Protein AF-A0A4V2YWP6-F1 (afdb_monomer)

Organism: NCBI:txid2530386

Foldseek 3Di:
DVPVVVPDPDDDPLVRVLVVLVVVLVVLCVVCVVCVVVVNADPVSVVVNVVSVVVNVVSVVVVVD

Secondary structure (DSSP, 8-state):
--SGGGGS--PPPHHHHHHHHHHHHHHHHHHHHHHGGGT---HHHHHHHHHHHHHHHHHHHHHH-

Nearest PDB structures (foldseek):
  6dlm-assembly1_A  TM=8.361E-01  e=1.068E-01  synthetic construct
  6r1m-assembly1_B  TM=7.861E-01  e=4.361E+00  Escherichia coli
  4h54-assembly1_A  TM=5.700E-01  e=2.567E+00  Escherichia coli K-12
  4h54-assembly1_B  TM=8.442E-01  e=9.037E+00  Escherichia coli K-12
  6he1-assembly1_A  TM=7.169E-01  e=9.656E+00  Pseudomonas aeruginosa

Solvent-accessible surface area (backbone atoms only — not comparable to full-atom values): 3910 Å² total; per-residue (Å²): 133,75,75,71,68,71,79,57,92,60,83,73,52,71,68,57,54,43,51,50,47,50,51,54,38,50,54,48,48,54,56,46,65,68,30,48,86,74,70,70,60,52,72,66,56,55,49,52,48,53,54,41,51,49,53,39,54,53,48,47,53,65,68,77,105

Radius of gyration: 14.48 Å; Cα contacts (8 Å, |Δi|>4): 27; chains: 1; bounding box: 29×29×36 Å

Mean predicted aligned error: 7.75 Å

Structure (mmCIF, N/CA/C/O backbone):
data_AF-A0A4V2YWP6-F1
#
_entry.id   AF-A0A4V2YWP6-F1
#
loop_
_atom_site.group_PDB
_atom_site.id
_atom_site.type_symbol
_atom_site.label_atom_id
_atom_site.label_alt_id
_atom_site.label_comp_id
_atom_site.label_asym_id
_atom_site.label_entity_id
_atom_site.label_seq_id
_atom_site.pdbx_PDB_ins_code
_atom_site.Cartn_x
_atom_site.Cartn_y
_atom_site.Cartn_z
_atom_site.occupancy
_atom_site.B_iso_or_equiv
_atom_site.auth_seq_id
_atom_site.auth_comp_id
_atom_site.auth_asym_id
_atom_site.auth_atom_id
_atom_site.pdbx_PDB_model_num
ATOM 1 N N . MET A 1 1 ? 5.850 18.920 -3.506 1.00 51.38 1 MET A N 1
ATOM 2 C CA . MET A 1 1 ? 7.128 18.193 -3.695 1.00 51.38 1 MET A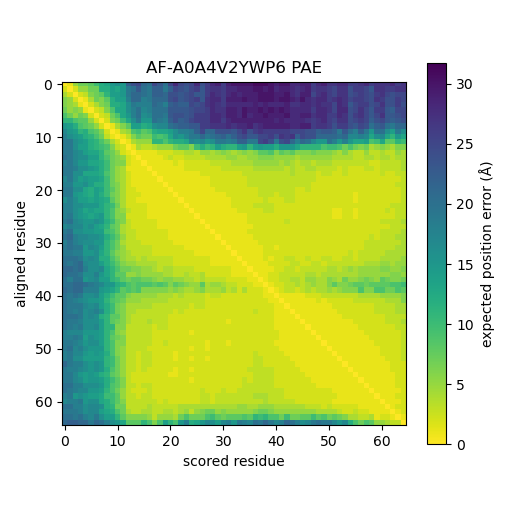 CA 1
ATOM 3 C C . MET A 1 1 ? 7.181 17.325 -4.960 1.00 51.38 1 MET A C 1
ATOM 5 O O . MET A 1 1 ? 8.216 16.728 -5.200 1.00 51.38 1 MET A O 1
ATOM 9 N N . ILE A 1 2 ? 6.128 17.268 -5.791 1.00 51.69 2 ILE A N 1
ATOM 10 C CA . ILE A 1 2 ? 6.135 16.500 -7.058 1.00 51.69 2 ILE A CA 1
ATOM 11 C C . ILE A 1 2 ? 6.459 17.401 -8.271 1.00 51.69 2 ILE A C 1
ATOM 13 O O . ILE A 1 2 ? 6.964 16.935 -9.286 1.00 51.69 2 ILE A O 1
ATOM 17 N N . GLU A 1 3 ? 6.249 18.714 -8.155 1.00 45.72 3 GLU A N 1
ATOM 18 C CA . GLU A 1 3 ? 6.385 19.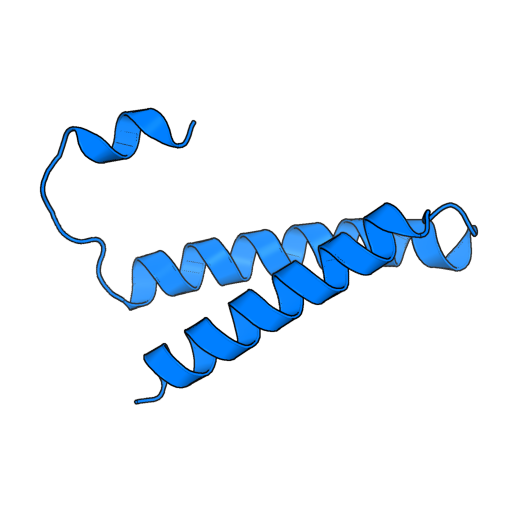660 -9.275 1.00 45.72 3 GLU A CA 1
ATOM 19 C C . GLU A 1 3 ? 7.828 20.040 -9.637 1.00 45.72 3 GLU A C 1
ATOM 21 O O . GLU A 1 3 ? 8.090 20.459 -10.763 1.00 45.72 3 GLU A O 1
ATOM 26 N N . GLU A 1 4 ? 8.785 19.845 -8.730 1.00 44.47 4 GLU A N 1
ATOM 27 C CA . GLU A 1 4 ? 10.175 20.277 -8.935 1.00 44.47 4 GLU A CA 1
ATOM 28 C C . GLU A 1 4 ? 10.996 19.289 -9.786 1.00 44.47 4 GLU A C 1
ATOM 30 O O . GLU A 1 4 ? 11.920 19.687 -10.495 1.00 44.47 4 GLU A O 1
ATOM 35 N N . ASN A 1 5 ? 10.584 18.016 -9.844 1.00 46.56 5 ASN A N 1
ATOM 36 C CA . ASN A 1 5 ? 11.258 16.985 -10.643 1.00 46.56 5 ASN A CA 1
ATOM 37 C C . ASN A 1 5 ? 11.001 17.094 -12.158 1.00 46.56 5 ASN A C 1
ATOM 39 O O . ASN A 1 5 ? 11.687 16.444 -12.943 1.00 46.56 5 ASN A O 1
ATOM 43 N N . ARG A 1 6 ? 10.065 17.944 -12.611 1.00 48.66 6 ARG A N 1
ATOM 44 C CA . ARG A 1 6 ? 9.831 18.182 -14.051 1.00 48.66 6 ARG A CA 1
ATOM 45 C C . ARG A 1 6 ? 10.911 19.037 -14.721 1.00 48.66 6 ARG A C 1
ATOM 47 O O . ARG A 1 6 ? 10.955 19.091 -15.946 1.00 48.66 6 ARG A O 1
ATOM 54 N N . ARG A 1 7 ? 11.763 19.726 -13.950 1.00 47.78 7 ARG A N 1
ATOM 55 C CA . ARG A 1 7 ? 12.682 20.753 -14.476 1.00 47.78 7 ARG A CA 1
ATOM 56 C C . ARG A 1 7 ? 13.997 20.206 -15.038 1.00 47.78 7 ARG A C 1
ATOM 58 O O . ARG A 1 7 ? 14.724 20.945 -15.692 1.00 47.78 7 ARG A O 1
ATOM 65 N N . ILE A 1 8 ? 14.300 18.927 -14.821 1.00 49.66 8 ILE A N 1
ATOM 66 C CA . ILE A 1 8 ? 15.545 18.299 -15.274 1.00 49.66 8 ILE A CA 1
ATOM 67 C C . ILE A 1 8 ? 15.153 17.083 -16.111 1.00 49.66 8 ILE A C 1
ATOM 69 O O . ILE A 1 8 ? 14.851 16.025 -15.576 1.00 49.66 8 ILE A O 1
ATOM 73 N N . GLY A 1 9 ? 15.077 17.268 -17.431 1.00 46.75 9 GLY A N 1
ATOM 74 C CA . GLY A 1 9 ? 14.564 16.307 -18.417 1.00 46.75 9 GLY A CA 1
ATOM 75 C C . GLY A 1 9 ? 15.403 15.038 -18.594 1.00 46.75 9 GLY A C 1
ATOM 76 O O . GLY A 1 9 ? 15.830 14.728 -19.703 1.00 46.75 9 GLY A O 1
ATOM 77 N N . ARG A 1 10 ? 15.644 14.289 -17.518 1.00 53.22 10 ARG A N 1
ATOM 78 C CA . ARG A 1 10 ? 16.094 12.902 -17.586 1.00 53.22 10 ARG A CA 1
ATOM 79 C C . ARG A 1 10 ? 14.922 12.006 -17.202 1.00 53.22 10 ARG A C 1
ATOM 81 O O . ARG A 1 10 ? 14.383 12.183 -16.111 1.00 53.22 10 ARG A O 1
ATOM 88 N N . PRO A 1 11 ? 14.526 11.049 -18.058 1.00 59.72 11 PRO A N 1
ATOM 89 C CA . PRO A 1 11 ? 13.626 9.991 -17.630 1.00 59.72 11 PRO A CA 1
ATOM 90 C C . PRO A 1 11 ? 14.251 9.337 -16.395 1.00 59.72 11 PRO A C 1
ATOM 92 O O . PRO A 1 11 ? 15.394 8.877 -16.462 1.00 59.72 11 PRO A O 1
ATOM 95 N N . MET A 1 12 ? 13.549 9.340 -15.260 1.00 65.62 12 MET A N 1
ATOM 96 C CA . MET A 1 12 ? 13.976 8.525 -14.125 1.00 65.62 12 MET A CA 1
ATOM 97 C C . MET A 1 12 ? 14.084 7.077 -14.611 1.00 65.62 12 MET A C 1
ATOM 99 O O . MET A 1 12 ? 13.191 6.586 -15.307 1.00 65.62 12 MET A O 1
ATOM 103 N N . CYS A 1 13 ? 15.201 6.408 -14.307 1.00 82.38 13 CYS A N 1
ATOM 104 C CA . CYS A 1 13 ? 15.365 5.009 -14.690 1.00 82.38 13 CYS A CA 1
ATOM 105 C C . CYS A 1 13 ? 14.268 4.164 -14.022 1.00 82.38 13 CYS A C 1
ATOM 107 O O . CYS A 1 13 ? 13.793 4.510 -12.938 1.00 82.38 13 CYS A O 1
ATOM 109 N N . ARG A 1 14 ? 13.861 3.054 -14.656 1.00 82.75 14 ARG A N 1
ATOM 110 C CA . ARG A 1 14 ? 12.768 2.200 -14.150 1.00 82.75 14 ARG A CA 1
ATOM 111 C C . ARG A 1 14 ? 12.969 1.814 -12.679 1.00 82.75 14 ARG A C 1
ATOM 113 O O . ARG A 1 14 ? 12.023 1.878 -11.905 1.00 82.75 14 ARG A O 1
ATOM 120 N N . SER A 1 15 ? 14.210 1.526 -12.279 1.00 86.06 15 SER A N 1
ATOM 121 C CA . SER A 1 15 ? 14.577 1.218 -10.891 1.00 86.06 15 SER A CA 1
ATOM 122 C C . SER A 1 15 ? 14.316 2.370 -9.915 1.00 86.06 15 SER A C 1
ATOM 124 O O . SER A 1 15 ? 13.884 2.122 -8.795 1.00 86.06 15 SER A O 1
ATOM 126 N N . ALA A 1 16 ? 14.555 3.624 -10.316 1.00 86.75 16 ALA A N 1
ATOM 127 C CA . ALA A 1 16 ? 14.305 4.787 -9.464 1.00 86.75 16 ALA A CA 1
ATOM 128 C C . ALA A 1 16 ? 12.803 5.024 -9.267 1.00 86.75 16 ALA A C 1
ATOM 130 O O . ALA A 1 16 ? 12.370 5.251 -8.141 1.00 86.75 16 ALA A O 1
ATOM 131 N N . ASN A 1 17 ? 12.005 4.898 -10.334 1.00 85.69 17 ASN A N 1
ATOM 132 C CA . ASN A 1 17 ? 10.544 4.971 -10.229 1.00 85.69 17 ASN A CA 1
ATOM 133 C C . ASN A 1 17 ? 10.002 3.864 -9.324 1.00 85.69 17 ASN A C 1
ATOM 135 O O . ASN A 1 17 ? 9.226 4.138 -8.412 1.00 85.69 17 ASN A O 1
ATOM 139 N N . PHE A 1 18 ? 10.466 2.629 -9.528 1.00 89.38 18 PHE A N 1
ATOM 140 C CA . PHE A 1 18 ? 10.045 1.499 -8.710 1.00 89.38 18 PHE A CA 1
ATOM 141 C C . PHE A 1 18 ? 10.409 1.690 -7.231 1.00 89.38 18 PHE A C 1
ATOM 143 O O . PHE A 1 18 ? 9.577 1.454 -6.361 1.00 89.38 18 PHE A O 1
ATOM 150 N N . ALA A 1 19 ? 11.609 2.198 -6.931 1.00 91.94 19 ALA A N 1
ATOM 151 C CA . ALA A 1 19 ? 12.029 2.477 -5.559 1.00 91.94 19 ALA A CA 1
ATOM 152 C C . ALA A 1 19 ? 11.148 3.527 -4.856 1.00 91.94 19 ALA A C 1
ATOM 154 O O . ALA A 1 19 ? 10.888 3.397 -3.658 1.00 91.94 19 ALA A O 1
ATOM 155 N N . VAL A 1 20 ? 10.673 4.548 -5.579 1.00 91.25 20 VAL A N 1
ATOM 156 C CA . VAL A 1 20 ? 9.750 5.558 -5.032 1.00 91.25 20 VAL A CA 1
ATOM 157 C C . VAL A 1 20 ? 8.410 4.918 -4.672 1.00 91.25 20 VAL A C 1
ATOM 159 O O . VAL A 1 20 ? 7.982 5.024 -3.523 1.00 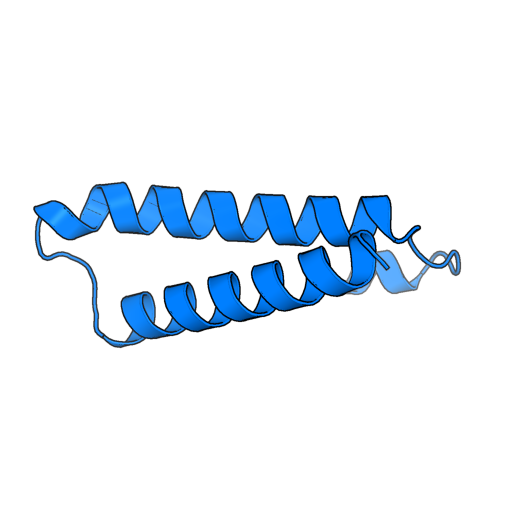91.25 20 VAL A O 1
ATOM 162 N N . VAL A 1 21 ? 7.799 4.183 -5.604 1.00 92.62 21 VAL A N 1
ATOM 163 C CA . VAL A 1 21 ? 6.506 3.509 -5.386 1.00 92.62 21 VAL A CA 1
ATOM 164 C C . VAL A 1 21 ? 6.602 2.483 -4.251 1.00 92.62 21 VAL A C 1
ATOM 166 O O . VAL A 1 21 ? 5.745 2.439 -3.368 1.00 92.62 21 VAL A O 1
ATOM 169 N N . LEU A 1 22 ? 7.691 1.709 -4.204 1.00 94.38 22 LEU A N 1
ATOM 170 C CA . LEU A 1 22 ? 7.972 0.764 -3.121 1.00 94.38 22 LEU A CA 1
ATOM 171 C C . LEU A 1 22 ? 8.015 1.463 -1.755 1.00 94.38 22 LEU A C 1
ATOM 173 O O . LEU A 1 22 ? 7.444 0.971 -0.779 1.00 94.38 22 LEU A O 1
ATOM 177 N N . ARG A 1 23 ? 8.674 2.624 -1.676 1.00 95.94 23 ARG A N 1
ATOM 178 C CA . ARG A 1 23 ? 8.794 3.385 -0.430 1.00 95.94 23 ARG A CA 1
ATOM 179 C C . ARG A 1 23 ? 7.456 3.965 0.022 1.00 95.94 23 ARG A C 1
ATOM 181 O O . ARG A 1 23 ? 7.166 3.941 1.219 1.00 95.94 23 ARG A O 1
ATOM 188 N N . GLU A 1 24 ? 6.643 4.460 -0.904 1.00 93.81 24 GLU A N 1
ATOM 189 C CA . GLU A 1 24 ? 5.304 4.969 -0.598 1.00 93.81 24 GLU A CA 1
ATOM 190 C C . GLU A 1 24 ? 4.385 3.857 -0.082 1.00 93.81 24 GLU A C 1
ATOM 192 O O . GLU A 1 24 ? 3.750 4.017 0.964 1.00 93.81 24 GLU A O 1
ATOM 197 N N . ALA A 1 25 ? 4.391 2.695 -0.741 1.00 95.69 25 ALA A N 1
ATOM 198 C CA . ALA A 1 25 ? 3.637 1.528 -0.301 1.00 95.69 25 ALA A CA 1
ATOM 199 C C . ALA A 1 25 ? 4.052 1.052 1.094 1.00 95.69 25 ALA A C 1
ATOM 201 O O . ALA A 1 25 ? 3.190 0.776 1.931 1.00 95.69 25 ALA A O 1
ATOM 202 N N . GLN A 1 26 ? 5.357 1.028 1.378 1.00 97.31 26 GLN A N 1
ATOM 203 C CA . GLN A 1 26 ? 5.862 0.701 2.708 1.00 97.31 26 GLN A CA 1
ATOM 204 C C . GLN A 1 26 ? 5.309 1.663 3.775 1.00 97.31 26 GLN A C 1
ATOM 206 O O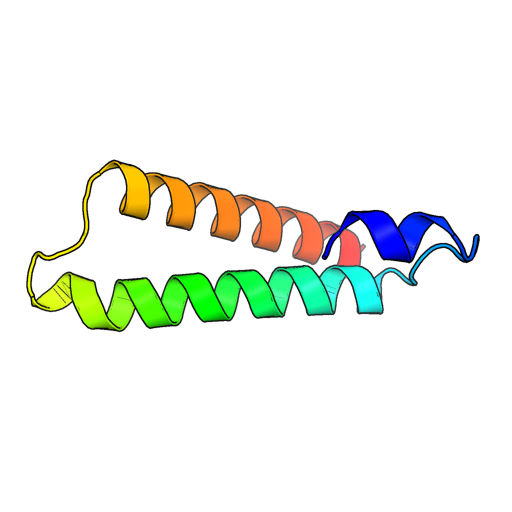 . GLN A 1 26 ? 4.801 1.223 4.805 1.00 97.31 26 GLN A O 1
ATOM 211 N N . TRP A 1 27 ? 5.351 2.974 3.527 1.00 96.62 27 TRP A N 1
ATOM 212 C CA . TRP A 1 27 ? 4.838 3.967 4.476 1.00 96.62 27 TRP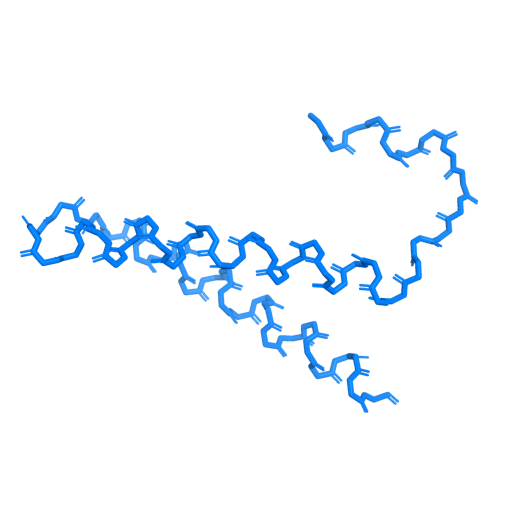 A CA 1
ATOM 213 C C . TRP A 1 27 ? 3.328 3.880 4.709 1.00 96.6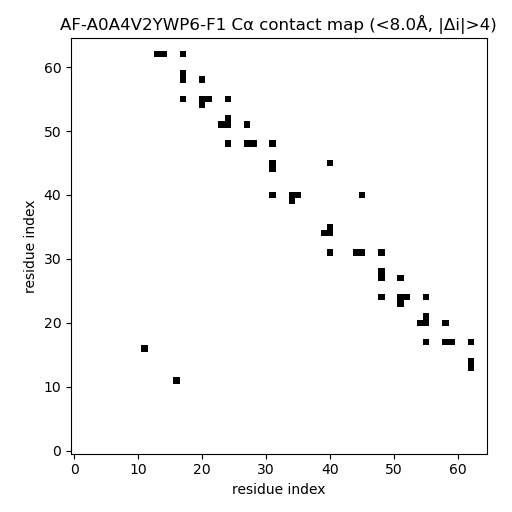2 27 TRP A C 1
ATOM 215 O O . TRP A 1 27 ? 2.855 4.128 5.823 1.00 96.62 27 TRP A O 1
ATOM 225 N N . GLU A 1 28 ? 2.539 3.569 3.682 1.00 95.94 28 GLU A N 1
ATOM 226 C CA . GLU A 1 28 ? 1.103 3.342 3.859 1.00 95.94 28 GLU A CA 1
ATOM 227 C C . GLU A 1 28 ? 0.819 2.082 4.672 1.00 95.94 28 GLU A C 1
ATOM 229 O O . GLU A 1 28 ? -0.000 2.127 5.595 1.00 95.94 28 GLU A O 1
ATOM 234 N N . LEU A 1 29 ? 1.533 0.993 4.381 1.00 96.25 29 LEU A N 1
ATOM 235 C CA . LEU A 1 29 ? 1.433 -0.257 5.126 1.00 96.25 29 LEU A CA 1
ATOM 236 C C . LEU A 1 29 ? 1.763 -0.059 6.604 1.00 96.25 29 LEU A C 1
ATOM 238 O O . LEU A 1 29 ? 0.954 -0.438 7.447 1.00 96.25 29 LEU A O 1
ATOM 242 N N . ASP A 1 30 ? 2.884 0.589 6.923 1.00 97.31 30 ASP A N 1
ATOM 243 C CA . ASP A 1 30 ? 3.316 0.820 8.307 1.00 97.31 30 ASP A CA 1
ATOM 244 C C . ASP A 1 30 ? 2.271 1.630 9.093 1.00 97.31 30 ASP A C 1
ATOM 246 O O . ASP A 1 30 ? 1.883 1.274 10.212 1.00 97.31 30 ASP A O 1
ATOM 250 N N . ARG A 1 31 ? 1.740 2.697 8.484 1.00 95.06 31 ARG A N 1
ATOM 251 C CA . ARG A 1 31 ? 0.695 3.532 9.093 1.00 95.06 31 ARG A CA 1
ATOM 252 C C . ARG A 1 31 ? -0.591 2.748 9.348 1.00 95.06 31 ARG A C 1
ATOM 254 O O . ARG A 1 31 ? -1.186 2.897 10.419 1.00 95.06 31 ARG A O 1
ATOM 261 N N . VAL A 1 32 ? -1.050 1.955 8.379 1.00 95.88 32 VAL A N 1
ATOM 262 C CA . VAL A 1 32 ? -2.279 1.166 8.540 1.00 95.88 32 VAL A CA 1
ATOM 263 C C . VAL A 1 32 ? -2.060 0.041 9.544 1.00 95.88 32 VAL A C 1
ATOM 265 O O . VAL A 1 32 ? -2.889 -0.118 10.433 1.00 95.88 32 VAL A O 1
ATOM 268 N N . ALA A 1 33 ? -0.942 -0.681 9.480 1.00 95.31 33 ALA A N 1
ATOM 269 C CA . ALA A 1 33 ? -0.611 -1.763 10.406 1.00 95.31 33 ALA A CA 1
ATOM 270 C C . ALA A 1 33 ? -0.575 -1.287 11.864 1.00 95.31 33 ALA A C 1
ATOM 272 O O . ALA A 1 33 ? -1.064 -1.982 12.753 1.00 95.31 33 ALA A O 1
ATOM 273 N N . PHE A 1 34 ? -0.080 -0.072 12.114 1.00 94.81 34 PHE A N 1
ATOM 274 C CA . PHE A 1 34 ? -0.096 0.520 13.449 1.00 94.81 34 PHE A CA 1
ATOM 275 C C . PHE A 1 34 ? -1.519 0.829 13.953 1.00 94.81 34 PHE A C 1
ATOM 277 O O . PHE A 1 34 ? -1.816 0.646 15.134 1.00 94.81 34 PHE A O 1
ATOM 284 N N . ARG A 1 35 ? -2.420 1.305 13.086 1.00 95.94 35 ARG A N 1
ATOM 285 C CA . ARG A 1 35 ? -3.764 1.787 13.473 1.00 95.94 35 ARG A CA 1
ATOM 286 C C . ARG A 1 35 ? -4.856 0.723 13.390 1.00 95.94 35 ARG A C 1
ATOM 288 O O . ARG A 1 35 ? -5.864 0.822 14.088 1.00 95.94 35 ARG A O 1
ATOM 295 N N . LEU A 1 36 ? -4.667 -0.305 12.564 1.00 91.88 36 LEU A N 1
ATOM 296 C CA . LEU A 1 36 ? -5.671 -1.334 12.293 1.00 91.88 36 LEU A CA 1
ATOM 297 C C . LEU A 1 36 ? -6.085 -2.114 13.554 1.00 91.88 36 LEU A C 1
ATOM 299 O O . LEU A 1 36 ? -7.291 -2.223 13.778 1.00 91.88 36 LEU A O 1
ATOM 303 N N . PRO A 1 37 ? -5.164 -2.568 14.432 1.00 93.31 37 PRO A N 1
ATOM 304 C CA . PRO A 1 37 ? -5.538 -3.271 15.663 1.00 93.31 37 PRO A CA 1
ATOM 305 C C . PRO A 1 37 ? -6.330 -2.406 16.651 1.00 93.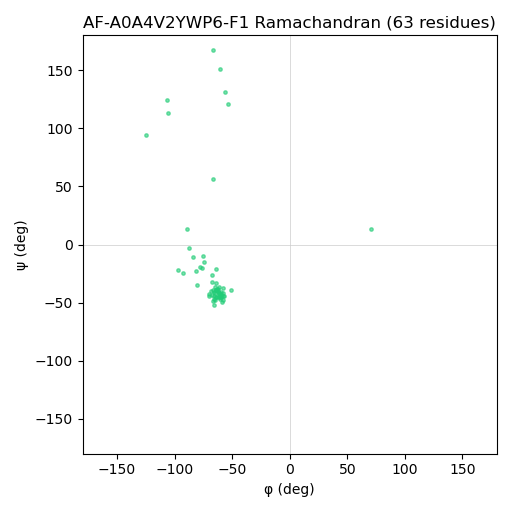31 37 PRO A C 1
ATOM 307 O O . PRO A 1 37 ? -7.034 -2.934 17.504 1.00 93.31 37 PRO A O 1
ATOM 310 N N . ARG A 1 38 ? -6.225 -1.076 16.537 1.00 94.56 38 ARG A N 1
ATOM 311 C CA . ARG A 1 38 ? -6.941 -0.109 17.381 1.00 94.56 38 ARG A CA 1
ATOM 312 C C . ARG A 1 38 ? -8.329 0.244 16.835 1.00 94.56 38 ARG A C 1
ATOM 314 O O . ARG A 1 38 ? -9.050 1.011 17.457 1.00 94.56 38 ARG A O 1
ATOM 321 N N . GLY A 1 39 ? -8.703 -0.285 15.666 1.00 93.56 39 GLY A N 1
ATOM 322 C CA . GLY A 1 39 ? -9.951 0.074 14.986 1.00 93.56 39 GLY A CA 1
ATOM 323 C C . GLY A 1 39 ? -9.950 1.494 14.406 1.00 93.56 39 GLY A C 1
ATOM 324 O O . GLY A 1 39 ? -10.995 1.998 14.008 1.00 93.56 39 GLY A O 1
ATOM 325 N N . GLU A 1 40 ? -8.785 2.139 14.318 1.00 94.94 40 GLU A N 1
ATOM 326 C CA . GLU A 1 40 ? -8.644 3.552 13.946 1.00 94.94 40 GLU A CA 1
ATOM 327 C C . GLU A 1 40 ? -8.509 3.770 12.431 1.00 94.94 40 GLU A C 1
ATOM 329 O O . GLU A 1 40 ? -8.106 4.847 12.003 1.00 94.94 40 GLU A O 1
ATOM 334 N N . VAL A 1 41 ? -8.797 2.765 11.600 1.00 95.81 41 VAL A N 1
ATOM 335 C CA . VAL A 1 41 ? -8.628 2.851 10.141 1.00 95.81 41 VAL A CA 1
ATOM 336 C C . VAL A 1 41 ? -9.986 2.983 9.461 1.00 95.81 41 VAL A C 1
ATOM 338 O O . VAL A 1 41 ? -10.804 2.057 9.426 1.00 95.81 41 VAL A O 1
ATOM 341 N N . SER A 1 42 ? -10.218 4.145 8.864 1.00 95.81 42 SER A N 1
ATOM 342 C CA . SER A 1 42 ? -11.436 4.441 8.116 1.00 95.81 42 SER A CA 1
ATOM 343 C C . SER A 1 42 ? -11.565 3.589 6.842 1.00 95.81 42 SER A C 1
ATOM 345 O O . SER A 1 42 ? -10.643 2.902 6.389 1.00 95.81 42 SER A O 1
ATOM 347 N N . ARG A 1 43 ? -12.755 3.598 6.229 1.00 95.00 43 ARG A N 1
ATOM 348 C CA . ARG A 1 43 ? -12.979 2.930 4.935 1.00 95.00 43 ARG A CA 1
ATOM 349 C C . ARG A 1 43 ? -12.139 3.557 3.816 1.00 95.00 43 ARG A C 1
ATOM 351 O O . ARG A 1 43 ? -11.635 2.825 2.970 1.00 95.00 43 ARG A O 1
ATOM 358 N N . SER A 1 44 ? -11.990 4.880 3.813 1.00 95.38 44 SER A N 1
ATOM 359 C CA . SER A 1 44 ? -11.179 5.603 2.828 1.00 95.38 44 SER A CA 1
ATOM 360 C C . SER A 1 44 ? -9.696 5.264 2.959 1.00 95.38 44 SER A C 1
ATOM 362 O O . SER A 1 44 ? -9.049 5.023 1.949 1.00 95.38 44 SER A O 1
ATOM 364 N N . GLU A 1 45 ? -9.168 5.150 4.179 1.00 94.75 45 GLU A N 1
ATOM 365 C CA . GLU A 1 45 ? -7.776 4.730 4.409 1.00 94.75 45 GLU A CA 1
ATOM 366 C C . GLU A 1 45 ? -7.524 3.287 3.959 1.00 94.75 45 GLU A C 1
ATOM 368 O O . GLU A 1 45 ? -6.524 3.021 3.297 1.00 94.75 45 GLU A O 1
ATOM 373 N N . ARG A 1 46 ? -8.460 2.364 4.226 1.00 94.00 46 ARG A N 1
ATOM 374 C CA . ARG A 1 46 ? -8.397 0.995 3.679 1.00 94.00 46 ARG A CA 1
ATOM 375 C C . ARG A 1 46 ? -8.408 0.984 2.154 1.00 94.00 46 ARG A C 1
ATOM 377 O O . ARG A 1 46 ? -7.674 0.209 1.549 1.00 94.00 46 ARG A O 1
ATOM 384 N N . ARG A 1 47 ? -9.233 1.834 1.533 1.00 95.94 47 ARG A N 1
ATOM 385 C CA . ARG A 1 47 ? -9.295 1.936 0.072 1.00 95.94 47 ARG A CA 1
ATOM 386 C C . ARG A 1 47 ? -7.990 2.478 -0.504 1.00 95.94 47 ARG A C 1
ATOM 388 O O . ARG A 1 47 ? -7.442 1.856 -1.401 1.00 95.94 47 ARG A O 1
ATOM 395 N N . ARG A 1 48 ? -7.462 3.553 0.079 1.00 94.31 48 ARG A N 1
ATOM 396 C CA . ARG A 1 48 ? -6.180 4.143 -0.312 1.00 94.31 48 ARG A CA 1
ATOM 397 C C . ARG A 1 48 ? -5.028 3.145 -0.203 1.00 94.31 48 ARG A C 1
ATOM 399 O O . ARG A 1 48 ? -4.208 3.086 -1.108 1.00 94.31 48 ARG A O 1
ATOM 406 N N . LEU A 1 49 ? -4.989 2.334 0.858 1.00 95.50 49 LEU A N 1
ATOM 407 C CA . LEU A 1 49 ? -3.999 1.260 0.969 1.00 95.50 49 LEU A CA 1
ATOM 408 C C . LEU A 1 49 ? -4.134 0.247 -0.177 1.00 95.50 49 LEU A C 1
ATOM 410 O O . LEU A 1 49 ? -3.131 -0.135 -0.766 1.00 95.50 49 LEU A O 1
ATOM 414 N N . ALA A 1 50 ? -5.356 -0.175 -0.510 1.00 95.94 50 ALA A N 1
ATOM 415 C CA . ALA A 1 50 ? -5.578 -1.104 -1.618 1.00 95.94 50 ALA A CA 1
AT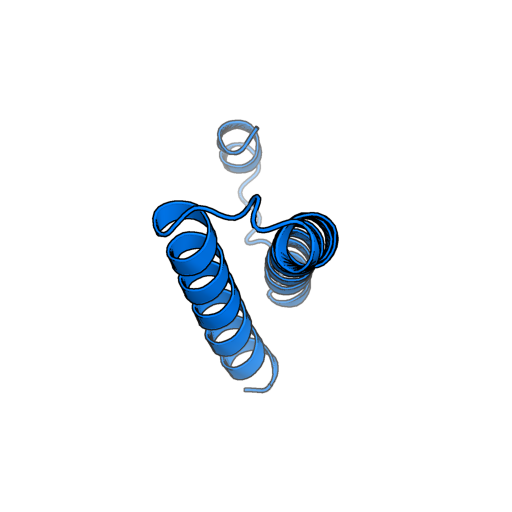OM 416 C C . ALA A 1 50 ? -5.136 -0.518 -2.970 1.00 95.94 50 ALA A C 1
ATOM 418 O O . ALA A 1 50 ? -4.528 -1.230 -3.769 1.00 95.94 50 ALA A O 1
ATOM 419 N N . ASP A 1 51 ? -5.403 0.768 -3.211 1.00 96.06 51 ASP A N 1
ATOM 420 C CA . ASP A 1 51 ? -5.001 1.448 -4.444 1.00 96.06 51 ASP A CA 1
ATOM 421 C C . ASP A 1 51 ? -3.459 1.506 -4.553 1.00 96.06 51 ASP A C 1
ATOM 423 O O . ASP A 1 51 ? -2.903 1.110 -5.573 1.00 96.06 51 ASP A O 1
ATOM 427 N N . VAL A 1 52 ? -2.758 1.861 -3.468 1.00 95.50 52 VAL A N 1
ATOM 428 C CA . VAL A 1 52 ? -1.280 1.897 -3.424 1.00 95.50 52 VAL A CA 1
ATOM 429 C C . VAL A 1 52 ? -0.651 0.510 -3.604 1.00 95.50 52 VAL A C 1
ATOM 431 O O . VAL A 1 52 ? 0.359 0.366 -4.288 1.00 95.50 52 VAL A O 1
ATOM 434 N N . LEU A 1 53 ? -1.243 -0.537 -3.023 1.00 95.75 53 LEU A N 1
ATOM 435 C CA . LEU A 1 53 ? -0.769 -1.912 -3.226 1.00 95.75 53 LEU A CA 1
ATOM 436 C C . LEU A 1 53 ? -0.993 -2.399 -4.663 1.00 95.75 53 LEU A C 1
ATOM 438 O O . LEU A 1 53 ? -0.194 -3.185 -5.169 1.00 95.75 53 LEU A O 1
ATOM 442 N N . THR A 1 54 ? -2.063 -1.936 -5.312 1.00 96.44 54 THR A N 1
ATOM 443 C CA . THR A 1 54 ? -2.331 -2.230 -6.726 1.00 96.44 54 THR A CA 1
ATOM 444 C C . THR A 1 54 ? -1.274 -1.572 -7.609 1.00 96.44 54 THR A C 1
ATOM 446 O O . THR A 1 54 ? -0.646 -2.259 -8.408 1.00 96.44 54 THR A O 1
ATOM 449 N N . GLU A 1 55 ? -1.001 -0.285 -7.387 1.00 94.19 55 GLU A N 1
ATOM 450 C CA . GLU A 1 55 ? 0.045 0.459 -8.096 1.00 94.19 55 GLU A CA 1
ATOM 451 C C . GLU A 1 55 ? 1.427 -0.189 -7.919 1.00 94.19 55 GLU A C 1
ATOM 453 O O . GLU A 1 55 ? 2.146 -0.399 -8.895 1.00 94.19 55 GLU A O 1
ATOM 458 N N . LEU A 1 56 ? 1.781 -0.600 -6.696 1.00 95.19 56 LEU A N 1
ATOM 459 C CA . LEU A 1 56 ? 3.031 -1.319 -6.454 1.00 95.19 56 LEU A CA 1
ATOM 460 C C . LEU A 1 56 ? 3.110 -2.633 -7.245 1.00 95.19 56 LEU A C 1
ATOM 462 O O . LEU A 1 56 ? 4.161 -2.946 -7.805 1.00 95.19 56 LEU A O 1
ATOM 466 N N . ALA A 1 57 ? 2.026 -3.410 -7.271 1.00 95.25 57 ALA A N 1
ATOM 467 C CA . ALA A 1 57 ? 1.991 -4.674 -7.998 1.00 95.25 57 ALA A CA 1
ATOM 468 C C . ALA A 1 57 ? 2.162 -4.462 -9.508 1.00 95.25 57 ALA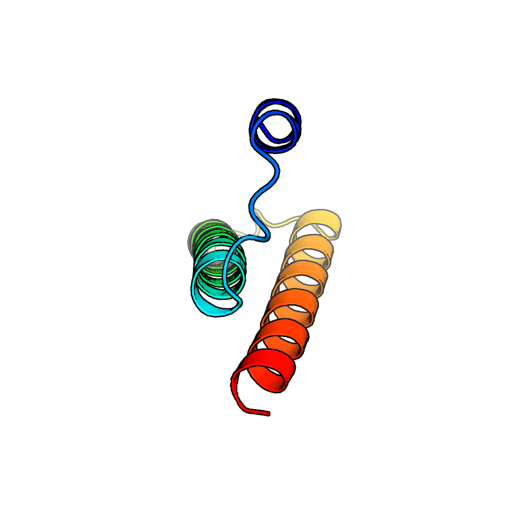 A C 1
ATOM 470 O O . ALA A 1 57 ? 2.866 -5.237 -10.154 1.00 95.25 57 ALA A O 1
ATOM 471 N N . ASP A 1 58 ? 1.558 -3.412 -10.060 1.00 93.12 58 ASP A N 1
ATOM 472 C CA . ASP A 1 58 ? 1.701 -3.058 -11.472 1.00 93.12 58 ASP A CA 1
ATOM 473 C C . ASP A 1 58 ? 3.149 -2.660 -11.789 1.00 93.12 58 ASP A C 1
ATOM 475 O O . ASP A 1 58 ? 3.766 -3.233 -12.687 1.00 93.12 58 ASP A O 1
ATOM 479 N N . HIS A 1 59 ? 3.747 -1.792 -10.970 1.00 91.00 59 HIS A N 1
ATOM 480 C CA . HIS A 1 59 ? 5.143 -1.391 -11.135 1.00 91.00 59 HIS A CA 1
ATOM 481 C C . HIS A 1 59 ? 6.147 -2.539 -10.956 1.00 91.00 59 HIS A C 1
ATOM 483 O O . HIS A 1 59 ? 7.187 -2.536 -11.614 1.00 91.00 59 HIS A O 1
ATOM 489 N N . LEU A 1 60 ? 5.866 -3.517 -10.087 1.00 91.62 60 LEU A N 1
ATOM 490 C CA . LEU A 1 60 ? 6.707 -4.707 -9.941 1.00 91.62 60 LEU A CA 1
ATOM 491 C C . LEU A 1 60 ? 6.683 -5.559 -11.217 1.00 91.62 60 LEU A C 1
ATOM 493 O O . LEU A 1 60 ? 7.744 -5.967 -11.683 1.00 91.62 60 LEU A O 1
ATOM 497 N N . ARG A 1 61 ? 5.505 -5.776 -11.819 1.00 91.88 61 ARG A N 1
ATOM 498 C CA . ARG A 1 61 ? 5.396 -6.518 -13.089 1.00 91.88 61 ARG A CA 1
ATOM 499 C C . ARG A 1 61 ? 6.153 -5.820 -14.219 1.00 91.88 61 ARG A C 1
ATOM 501 O O . ARG A 1 61 ? 6.855 -6.486 -14.972 1.00 91.88 61 ARG A O 1
ATOM 508 N N . ASP A 1 62 ? 6.063 -4.494 -14.295 1.00 88.38 62 ASP A N 1
ATOM 509 C CA . ASP A 1 62 ? 6.803 -3.688 -15.277 1.00 88.38 62 ASP A CA 1
ATOM 510 C C . ASP A 1 62 ? 8.323 -3.694 -15.043 1.00 88.38 62 ASP A C 1
ATOM 512 O O . ASP A 1 62 ? 9.103 -3.447 -15.966 1.00 88.38 62 ASP A O 1
ATOM 516 N N . TYR A 1 63 ? 8.757 -3.915 -13.799 1.00 83.31 63 TYR A N 1
ATOM 517 C CA . TYR A 1 63 ? 10.170 -4.007 -13.439 1.00 83.31 63 TYR A CA 1
ATOM 518 C C . TYR A 1 63 ? 10.767 -5.388 -13.744 1.00 83.31 63 TYR A C 1
ATOM 520 O O . TYR A 1 63 ? 11.940 -5.473 -14.107 1.00 83.31 63 TYR A O 1
ATOM 528 N N . GLU A 1 64 ? 9.980 -6.455 -13.587 1.00 83.19 64 GLU A N 1
ATOM 529 C CA . GLU A 1 64 ? 10.385 -7.836 -13.887 1.00 83.19 64 GLU A CA 1
ATOM 530 C C . GLU A 1 64 ? 10.402 -8.156 -15.397 1.00 83.19 64 GLU A C 1
ATOM 532 O O . GLU A 1 64 ? 11.072 -9.113 -15.795 1.00 83.19 64 GLU A O 1
ATOM 537 N N . GLY A 1 65 ? 9.692 -7.373 -16.224 1.00 70.50 65 GLY A N 1
ATOM 538 C CA . GLY A 1 65 ? 9.617 -7.500 -17.692 1.00 70.50 65 GLY A CA 1
ATOM 539 C C . GLY A 1 65 ? 10.642 -6.686 -18.488 1.00 70.50 65 GLY A C 1
ATOM 540 O O . GLY A 1 65 ? 11.091 -7.210 -19.531 1.00 70.50 65 GLY A O 1
#

pLDDT: mean 84.96, std 17.0, range [44.47, 97.31]

Sequence (65 aa):
MIEENRRIGRPMCRSANFAVVLREAQWELDRVAFRLPRGEVSRSERRRLADVLTELADHLRDYEG